Protein AF-A0A183NLV7-F1 (afdb_monomer_lite)

Foldseek 3Di:
DVVVVCVVVVVVCLPCVLVVLLVQLVVLL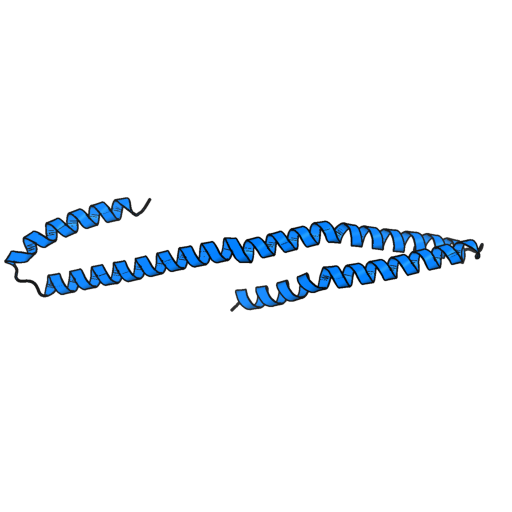VQLVVLQVVLVVDPDPSSVVSPVSSVVSNVVSVVSNVVSVVSVVVVVVVVCCVVPVVVVVVVVVVVVVVVVVVVVVVVVVLVVVLVVDDPVCNVVVVVVVVVVVVVVVVVPD

Sequence (141 aa):
MYWHVIRERCAVSFDYYPADCSDLSQAENEMGRFLKQYSLEDKTQAGKIMSAVGKALSSSAQQRLTLLSPLDRVHQEVKTFRQQAISDTTNTVKIMEQGRTEYRGALLWMKNVSEELDPDTYKQLEKFRCVQAQVIHIWIF

InterPro domains:
  IPR010504 Arfaptin homology (AH) domain [PF06456] (17-135)
  IPR010504 Arfaptin homology (AH) domain [PS50870] (23-135)
  IPR010504 Arfaptin homology (AH) domain [SM01015] (4-139)
  IPR024114 Islet cell autoantigen 1/Ica1-like [PTHR10164] (15-135)
  IPR027267 AH/BAR domain superfamily [G3DSA:1.20.1270.60] (9-138)
  IPR027267 AH/BAR domain superfamily [SSF103657] (19-135)

Structure (mmCIF, N/CA/C/O backbone):
data_AF-A0A183NLV7-F1
#
_entry.id   AF-A0A183NLV7-F1
#
loop_
_atom_site.group_PDB
_atom_site.id
_atom_site.type_symbol
_atom_site.label_atom_id
_atom_site.label_alt_id
_atom_site.label_comp_id
_atom_site.label_asym_id
_atom_site.label_entity_id
_atom_site.label_seq_id
_atom_site.pdbx_PDB_ins_code
_atom_site.Cartn_x
_atom_site.Cartn_y
_atom_site.Cartn_z
_atom_s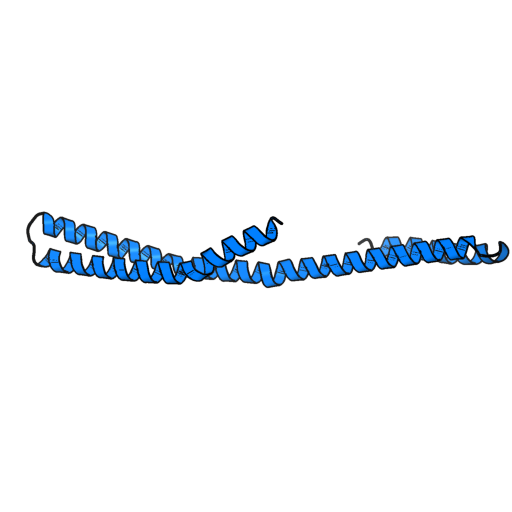ite.occupancy
_atom_site.B_iso_or_equiv
_atom_site.auth_seq_id
_atom_site.auth_comp_id
_atom_site.auth_asym_id
_atom_site.auth_atom_id
_atom_site.pdbx_PDB_model_num
ATOM 1 N N . MET A 1 1 ? 3.121 -14.767 -16.263 1.00 44.22 1 MET A N 1
ATOM 2 C CA . MET A 1 1 ? 1.959 -15.361 -15.560 1.00 44.22 1 MET A CA 1
ATOM 3 C C . MET A 1 1 ? 1.847 -14.914 -14.097 1.00 44.22 1 MET A C 1
ATOM 5 O O . MET A 1 1 ? 0.763 -14.523 -13.698 1.00 44.22 1 MET A O 1
ATOM 9 N N . TYR A 1 2 ? 2.938 -14.863 -13.319 1.00 47.12 2 TYR A N 1
ATOM 10 C CA . TYR A 1 2 ? 2.898 -14.431 -11.906 1.00 47.12 2 TYR A CA 1
ATOM 11 C C . TYR A 1 2 ? 2.451 -12.972 -11.669 1.00 47.12 2 TYR A C 1
ATOM 13 O O . TYR A 1 2 ? 1.703 -12.707 -10.732 1.00 47.12 2 TYR A O 1
ATOM 21 N N . TRP A 1 3 ? 2.827 -12.035 -12.546 1.00 43.72 3 TRP A N 1
ATOM 22 C CA . TRP A 1 3 ? 2.465 -10.615 -12.405 1.00 43.72 3 TRP A CA 1
ATOM 23 C C . TRP A 1 3 ? 0.960 -10.324 -12.499 1.00 43.72 3 TRP A C 1
ATOM 25 O O . TRP A 1 3 ? 0.465 -9.450 -11.794 1.00 43.72 3 TRP A O 1
ATOM 35 N N . HIS A 1 4 ? 0.217 -11.066 -13.326 1.00 50.66 4 HIS A N 1
ATOM 36 C CA . HIS A 1 4 ? -1.233 -10.885 -13.454 1.00 50.66 4 HIS A CA 1
ATOM 37 C C . HIS A 1 4 ? -1.991 -11.402 -12.225 1.00 50.66 4 HIS A C 1
ATOM 39 O O . HIS A 1 4 ? -2.894 -10.730 -11.738 1.00 50.66 4 HIS A O 1
ATOM 45 N N . VAL A 1 5 ? -1.559 -12.534 -11.663 1.00 54.41 5 VAL A N 1
ATOM 46 C CA . VAL A 1 5 ? -2.191 -13.144 -10.481 1.00 54.41 5 VAL A CA 1
ATOM 47 C C . VAL A 1 5 ? -1.976 -12.296 -9.220 1.00 54.41 5 VAL A C 1
ATOM 49 O O . VAL A 1 5 ? -2.899 -12.129 -8.426 1.00 54.41 5 VAL A O 1
ATOM 52 N N . ILE A 1 6 ? -0.783 -11.710 -9.049 1.00 54.97 6 ILE A N 1
ATOM 53 C CA . ILE A 1 6 ? -0.503 -10.769 -7.947 1.00 54.97 6 ILE A CA 1
ATOM 54 C C . ILE A 1 6 ? -1.321 -9.483 -8.126 1.00 54.97 6 ILE A C 1
ATOM 56 O O . ILE A 1 6 ? -1.902 -8.976 -7.169 1.00 54.97 6 ILE A O 1
ATOM 60 N N . ARG A 1 7 ? -1.422 -8.978 -9.362 1.00 51.50 7 ARG A N 1
ATOM 61 C CA . ARG A 1 7 ? -2.190 -7.773 -9.690 1.00 51.50 7 ARG A CA 1
ATOM 62 C C . ARG A 1 7 ? -3.681 -7.920 -9.377 1.00 51.50 7 ARG A C 1
ATOM 64 O O . ARG A 1 7 ? -4.251 -6.978 -8.838 1.00 51.50 7 ARG A O 1
ATOM 71 N N . GLU A 1 8 ? -4.302 -9.052 -9.702 1.00 49.22 8 GLU A N 1
ATOM 72 C CA . GLU A 1 8 ? -5.732 -9.281 -9.444 1.00 49.22 8 GLU A CA 1
ATOM 73 C C . GLU A 1 8 ? -6.024 -9.525 -7.963 1.00 49.22 8 GLU A C 1
ATOM 75 O O . GLU A 1 8 ? -6.932 -8.904 -7.416 1.00 49.22 8 GLU A O 1
ATOM 80 N N . ARG A 1 9 ? -5.221 -10.345 -7.271 1.00 50.44 9 ARG A N 1
ATOM 81 C CA . ARG A 1 9 ? -5.436 -10.604 -5.838 1.00 50.44 9 ARG A CA 1
ATOM 82 C C . ARG A 1 9 ? -5.201 -9.368 -4.968 1.00 50.44 9 ARG A C 1
ATOM 84 O O . ARG A 1 9 ? -5.993 -9.114 -4.069 1.00 50.44 9 ARG A O 1
ATOM 91 N N . CYS A 1 10 ? -4.156 -8.581 -5.235 1.00 45.47 10 CYS A N 1
ATOM 92 C CA . CYS A 1 10 ? -3.887 -7.375 -4.447 1.00 45.47 10 CYS A CA 1
ATOM 93 C C . CYS A 1 10 ? -4.858 -6.227 -4.755 1.00 45.47 10 CYS A C 1
ATOM 95 O O . CYS A 1 10 ? -5.162 -5.462 -3.848 1.00 45.47 10 CYS A O 1
ATOM 97 N N . ALA A 1 11 ? -5.351 -6.092 -5.993 1.00 50.94 11 ALA A N 1
ATOM 98 C CA . ALA A 1 11 ? -6.308 -5.036 -6.332 1.00 50.94 11 ALA A CA 1
ATOM 99 C C . ALA A 1 11 ? -7.676 -5.280 -5.678 1.00 50.94 11 ALA A C 1
ATOM 101 O O . ALA A 1 11 ? -8.198 -4.397 -5.009 1.00 50.94 11 ALA A O 1
ATOM 102 N N . VAL A 1 12 ? -8.205 -6.504 -5.783 1.00 52.62 12 VAL A N 1
ATOM 103 C CA . VAL A 1 12 ? -9.525 -6.836 -5.228 1.00 52.62 12 VAL A CA 1
ATOM 104 C C . VAL A 1 12 ? -9.525 -6.741 -3.702 1.00 52.62 12 VAL A C 1
ATOM 106 O O . VAL A 1 12 ? -10.481 -6.245 -3.126 1.00 52.62 12 VAL A O 1
ATOM 109 N N . SER A 1 13 ? -8.453 -7.150 -3.019 1.00 57.12 13 SER A N 1
ATOM 110 C CA . SER A 1 13 ? -8.417 -7.036 -1.558 1.00 57.12 13 SER A CA 1
ATOM 111 C C . SER A 1 13 ? -8.284 -5.600 -1.058 1.00 57.12 13 SER A C 1
ATOM 113 O O . SER A 1 13 ? -8.802 -5.319 0.009 1.00 57.12 13 SER A O 1
ATOM 115 N N . PHE A 1 14 ? -7.612 -4.692 -1.770 1.00 62.31 14 PHE A N 1
ATOM 116 C CA . PHE A 1 14 ? -7.358 -3.344 -1.245 1.00 62.31 14 PHE A CA 1
ATOM 117 C C . PHE A 1 14 ? -8.502 -2.357 -1.525 1.00 62.31 14 PHE A C 1
ATOM 119 O O . PHE A 1 14 ? -8.677 -1.420 -0.756 1.00 62.31 14 PHE A O 1
ATOM 126 N N . ASP A 1 15 ? -9.292 -2.573 -2.580 1.00 65.62 15 ASP A N 1
ATOM 127 C CA . ASP A 1 15 ? -10.367 -1.646 -2.967 1.00 65.62 15 ASP A CA 1
ATOM 128 C C . ASP A 1 15 ? -11.609 -1.750 -2.055 1.00 65.62 15 ASP A C 1
ATOM 130 O O . ASP A 1 15 ? -12.251 -0.740 -1.774 1.00 65.62 15 ASP A O 1
ATOM 134 N N . TYR A 1 16 ? -11.932 -2.946 -1.543 1.00 67.88 16 TYR A N 1
ATOM 135 C CA . TYR A 1 16 ? -13.088 -3.163 -0.649 1.00 67.88 16 TYR A CA 1
ATOM 136 C C . TYR A 1 16 ? -12.744 -3.030 0.841 1.00 67.88 16 TYR A C 1
ATOM 138 O O . TYR A 1 16 ? -13.603 -2.702 1.658 1.00 67.88 16 TYR A O 1
ATOM 146 N N . TYR A 1 17 ? -11.471 -3.214 1.200 1.00 73.44 17 TYR A N 1
ATOM 147 C CA . TYR A 1 17 ? -11.022 -3.231 2.592 1.00 73.44 17 TYR A CA 1
ATOM 148 C C . TYR A 1 17 ? -11.357 -1.960 3.394 1.00 73.44 17 TYR A C 1
ATOM 150 O O . TYR A 1 17 ? -11.754 -2.097 4.550 1.00 73.44 17 TYR A O 1
ATOM 158 N N . PRO A 1 18 ? -11.245 -0.727 2.851 1.00 76.94 18 PRO A N 1
ATOM 159 C CA . PRO A 1 18 ? -11.594 0.477 3.603 1.00 76.94 18 PRO A CA 1
ATOM 160 C C . PRO A 1 18 ? -13.087 0.567 3.941 1.00 76.94 18 PRO A C 1
ATOM 162 O O . PRO A 1 18 ? -13.425 0.993 5.045 1.00 76.94 18 PRO A O 1
ATOM 165 N N . ALA A 1 19 ? -13.963 0.150 3.020 1.00 80.88 19 ALA A N 1
ATOM 166 C CA . ALA A 1 19 ? -15.413 0.166 3.217 1.00 80.88 19 ALA A CA 1
ATOM 167 C C . ALA A 1 19 ? -15.828 -0.866 4.273 1.00 80.88 19 ALA A C 1
ATOM 169 O O . ALA A 1 19 ? -16.405 -0.496 5.294 1.00 80.88 19 ALA A O 1
ATOM 170 N N . ASP A 1 20 ? -15.399 -2.120 4.105 1.00 83.38 20 ASP A N 1
ATOM 171 C CA . ASP A 1 20 ? -15.687 -3.205 5.052 1.00 83.38 20 ASP A CA 1
ATOM 172 C C . ASP A 1 20 ? -15.174 -2.882 6.467 1.00 83.38 20 ASP A C 1
ATOM 174 O O . ASP A 1 20 ? -15.824 -3.151 7.479 1.00 83.38 20 ASP A O 1
ATOM 178 N N . CYS A 1 21 ? -13.991 -2.271 6.553 1.00 84.88 21 CYS A N 1
ATOM 179 C CA . CYS A 1 21 ? -13.374 -1.884 7.815 1.00 84.88 21 CYS A CA 1
ATOM 180 C C . CYS A 1 21 ? -14.114 -0.719 8.496 1.00 84.88 21 CYS A C 1
ATOM 182 O O . CYS A 1 21 ? -14.233 -0.704 9.726 1.00 84.88 21 CYS A O 1
ATOM 184 N N . SER A 1 22 ? -14.635 0.238 7.722 1.00 87.50 22 SER A N 1
ATOM 185 C CA . SER A 1 22 ? -15.465 1.332 8.236 1.00 87.50 22 SER A CA 1
ATOM 186 C C . SER A 1 22 ? -16.789 0.809 8.794 1.00 87.50 22 SER A C 1
ATOM 188 O O . SER A 1 22 ? -17.136 1.131 9.932 1.00 87.50 22 SER A O 1
ATOM 190 N N . ASP A 1 23 ? -17.478 -0.051 8.044 1.00 89.50 23 ASP A N 1
ATOM 191 C CA . ASP A 1 23 ? -18.769 -0.623 8.440 1.00 89.50 23 ASP A CA 1
ATOM 192 C C . ASP A 1 23 ? -18.637 -1.480 9.706 1.00 89.50 23 ASP A C 1
ATOM 194 O O . ASP A 1 23 ? -19.399 -1.319 10.665 1.00 89.50 23 ASP A O 1
ATOM 198 N N . LEU A 1 24 ? -17.603 -2.327 9.768 1.00 89.94 24 LEU A N 1
ATOM 199 C CA . LEU A 1 24 ? -17.291 -3.110 10.964 1.00 89.94 24 LEU A CA 1
ATOM 200 C C . LEU A 1 24 ? -17.002 -2.208 12.172 1.00 89.94 24 LEU A C 1
ATOM 202 O O . LEU A 1 24 ? -17.503 -2.456 13.269 1.00 89.94 24 LEU A O 1
ATOM 206 N N . SER A 1 25 ? -16.219 -1.144 11.975 1.00 93.00 25 SER A N 1
ATOM 207 C CA . SER A 1 25 ? -15.884 -0.201 13.049 1.00 93.00 25 SER A CA 1
ATOM 208 C C . SER A 1 25 ? -17.114 0.551 13.556 1.00 93.00 25 SER A C 1
ATOM 210 O O . SER A 1 25 ? -17.212 0.837 14.751 1.00 93.00 25 SER A O 1
ATOM 212 N N . GLN A 1 26 ? -18.061 0.876 12.673 1.00 92.44 26 GLN A N 1
ATOM 213 C CA . GLN A 1 26 ? -19.320 1.503 13.058 1.00 92.44 26 GLN A CA 1
ATOM 214 C C . GLN A 1 26 ? -20.169 0.549 13.906 1.00 92.44 26 GLN A C 1
ATOM 216 O O . GLN A 1 26 ? -20.571 0.924 15.010 1.00 92.44 26 GLN A O 1
ATOM 221 N N . ALA A 1 27 ? -20.364 -0.690 13.448 1.00 93.62 27 ALA A N 1
ATOM 222 C CA . ALA A 1 27 ? -21.125 -1.701 14.179 1.00 93.62 27 ALA A CA 1
ATOM 223 C C . ALA A 1 27 ? -20.515 -2.005 15.563 1.00 93.62 27 ALA A C 1
ATOM 225 O O . ALA A 1 27 ? -21.226 -2.071 16.569 1.00 93.62 27 ALA A O 1
ATOM 226 N N . GLU A 1 28 ? -19.185 -2.123 15.652 1.00 93.94 28 GLU A N 1
ATOM 227 C CA . GLU A 1 28 ? -18.476 -2.300 16.927 1.00 93.94 28 GLU A CA 1
ATOM 228 C C . GLU A 1 28 ? -18.658 -1.099 17.868 1.00 93.94 28 GLU A C 1
ATOM 230 O O . GLU A 1 28 ? -18.856 -1.274 19.074 1.00 93.94 28 GLU A O 1
ATOM 235 N N . ASN A 1 29 ? -18.632 0.128 17.338 1.00 94.44 29 ASN A N 1
ATOM 236 C CA . ASN A 1 29 ? -18.864 1.336 18.128 1.00 94.44 29 ASN A CA 1
ATOM 237 C C . ASN A 1 29 ? -20.300 1.429 18.653 1.00 94.44 29 ASN A C 1
ATOM 239 O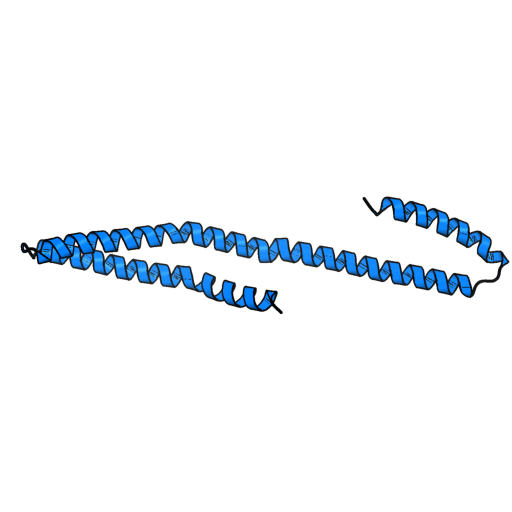 O . ASN A 1 29 ? -20.505 1.822 19.805 1.00 94.44 29 ASN A O 1
ATOM 243 N N . GLU A 1 30 ? -21.286 1.077 17.830 1.00 94.94 30 GLU A N 1
ATOM 244 C CA . GLU A 1 30 ? -22.697 1.030 18.218 1.00 94.94 30 GLU A CA 1
ATOM 245 C C . GLU A 1 30 ? -22.921 0.005 19.334 1.00 94.94 30 GLU A C 1
ATOM 247 O O . GLU A 1 30 ? -23.502 0.345 20.368 1.00 94.94 30 GLU A O 1
ATOM 252 N N . MET A 1 31 ? -22.350 -1.197 19.203 1.00 95.81 31 MET A N 1
ATOM 253 C CA . MET A 1 31 ? -22.368 -2.215 20.258 1.00 95.81 31 MET A CA 1
ATOM 254 C C . MET A 1 31 ? -21.675 -1.725 21.539 1.00 95.81 31 MET A C 1
ATOM 256 O O . MET A 1 31 ? -22.181 -1.918 22.647 1.00 95.81 31 MET A O 1
ATOM 260 N N . GLY A 1 32 ? -20.536 -1.039 21.409 1.00 96.06 32 GLY A N 1
ATOM 261 C CA . GLY A 1 32 ? -19.821 -0.465 22.547 1.00 96.06 32 GLY A CA 1
ATOM 262 C C . GLY A 1 32 ? -20.658 0.560 23.323 1.00 96.06 32 GLY A C 1
ATOM 263 O O . GLY A 1 32 ? -20.702 0.533 24.558 1.00 96.06 32 GLY A O 1
ATOM 264 N N . ARG A 1 33 ? -21.379 1.433 22.604 1.00 94.69 33 ARG A N 1
ATOM 265 C CA . ARG A 1 33 ? -22.312 2.414 23.188 1.00 94.69 33 ARG A CA 1
ATOM 266 C C . ARG A 1 33 ? -23.511 1.737 23.840 1.00 94.69 33 ARG A C 1
ATOM 268 O O . ARG A 1 33 ? -23.856 2.102 24.962 1.00 94.69 33 ARG A O 1
ATOM 275 N N . PHE A 1 34 ? -24.085 0.739 23.174 1.00 96.69 34 PHE A N 1
ATOM 276 C CA . PHE A 1 34 ? -25.200 -0.054 23.683 1.00 96.69 34 PHE A CA 1
ATOM 277 C C . PHE A 1 34 ? -24.852 -0.700 25.030 1.00 96.69 34 PHE A C 1
ATOM 279 O O . PHE A 1 34 ? -25.513 -0.440 26.033 1.00 96.69 34 PHE A O 1
ATOM 286 N N . LEU A 1 35 ? -23.745 -1.446 25.105 1.00 96.56 35 LEU A N 1
ATOM 287 C CA . LEU A 1 35 ? -23.315 -2.094 26.350 1.00 96.56 35 LEU A CA 1
ATOM 288 C C . LEU A 1 35 ? -23.016 -1.084 27.461 1.00 96.56 35 LEU A C 1
ATOM 290 O O . LEU A 1 35 ? -23.330 -1.319 28.629 1.00 96.56 35 LEU A O 1
ATOM 294 N N . LYS A 1 36 ? -22.446 0.073 27.108 1.00 94.25 36 LYS A N 1
ATOM 295 C CA . LYS A 1 36 ? -22.205 1.145 28.073 1.00 94.25 36 LYS A CA 1
ATOM 296 C C . LYS A 1 36 ? -23.514 1.707 28.630 1.00 94.25 36 LYS A C 1
ATOM 298 O O . LYS A 1 36 ? -23.565 1.973 29.827 1.00 94.25 36 LYS A O 1
ATOM 303 N N . GLN A 1 37 ? -24.555 1.856 27.816 1.00 95.31 37 GLN A N 1
ATOM 304 C CA . GLN A 1 37 ? -25.858 2.342 28.270 1.00 95.31 37 GLN A CA 1
ATOM 305 C C . GLN A 1 37 ? -26.508 1.366 29.260 1.00 95.31 37 GLN A C 1
ATOM 307 O O . GLN A 1 37 ? -26.844 1.772 30.370 1.00 95.31 37 GLN A O 1
ATOM 312 N N . TYR A 1 38 ? -26.554 0.072 28.934 1.00 95.00 38 TYR A N 1
ATOM 313 C CA . TYR A 1 38 ? -27.093 -0.955 29.839 1.00 95.00 38 TYR A CA 1
ATOM 314 C C . TYR A 1 38 ? -26.267 -1.119 31.122 1.00 95.00 38 TYR A C 1
ATOM 316 O O . TYR A 1 38 ? -26.820 -1.355 32.195 1.00 95.00 38 TYR A O 1
ATOM 324 N N . SER A 1 39 ? -24.950 -0.894 31.057 1.00 96.44 39 SER A N 1
ATOM 325 C CA . SER A 1 39 ? -24.098 -0.903 32.255 1.00 96.44 39 SER A CA 1
ATOM 326 C C . SER A 1 39 ? -24.449 0.175 33.286 1.00 96.44 39 SER A C 1
ATOM 328 O O . SER A 1 39 ? -24.061 0.061 34.448 1.00 96.44 39 SER A O 1
ATOM 330 N N . LEU A 1 40 ? -25.145 1.245 32.881 1.00 94.19 40 LEU A N 1
ATOM 331 C CA . LEU A 1 40 ? -25.575 2.299 33.802 1.00 94.19 40 LEU A CA 1
ATOM 332 C C . LEU A 1 40 ? -26.791 1.865 34.624 1.00 94.19 40 LEU A C 1
ATOM 334 O O . LEU A 1 40 ? -26.898 2.260 35.791 1.00 94.19 40 LEU A O 1
ATOM 338 N N . GLU A 1 41 ? -27.664 1.057 34.028 1.00 95.06 41 GLU A N 1
ATOM 339 C CA . GLU A 1 41 ? -28.886 0.527 34.636 1.00 95.06 41 GLU A CA 1
ATOM 340 C C . GLU A 1 41 ? -28.582 -0.682 35.532 1.00 95.06 41 GLU A C 1
ATOM 342 O O . GLU A 1 41 ? -29.108 -0.784 36.641 1.00 95.06 41 GLU A O 1
ATOM 347 N N . ASP A 1 42 ? -27.660 -1.551 35.108 1.00 93.56 42 ASP A N 1
ATOM 348 C CA . ASP A 1 42 ? -27.275 -2.750 35.849 1.00 93.56 42 ASP A CA 1
ATOM 349 C C . ASP A 1 42 ? -26.141 -2.472 36.859 1.00 93.56 42 ASP A C 1
ATOM 351 O O . ASP A 1 42 ? -24.987 -2.241 36.499 1.00 93.56 42 ASP A O 1
ATOM 355 N N . LYS A 1 43 ? -26.454 -2.511 38.163 1.00 93.75 43 LYS A N 1
ATOM 356 C CA . LYS A 1 43 ? -25.467 -2.330 39.252 1.00 93.75 43 LYS A CA 1
ATOM 357 C C . LYS A 1 43 ? -24.756 -3.621 39.669 1.00 93.75 43 LYS A C 1
ATOM 359 O O . LYS A 1 43 ? -23.906 -3.585 40.563 1.00 93.75 43 LYS A O 1
ATOM 364 N N . THR A 1 44 ? -25.093 -4.756 39.061 1.00 96.62 44 THR A N 1
ATOM 365 C CA . THR A 1 44 ? -24.478 -6.047 39.369 1.00 96.62 44 THR A CA 1
ATOM 366 C C . THR A 1 44 ? -23.080 -6.170 38.754 1.00 96.62 44 THR A C 1
ATOM 368 O O . THR A 1 44 ? -22.546 -5.264 38.105 1.00 96.62 44 THR A O 1
ATOM 371 N N . GLN A 1 45 ? -22.452 -7.330 38.952 1.00 95.62 45 GLN A N 1
ATOM 372 C CA . GLN A 1 45 ? -21.200 -7.662 38.282 1.00 95.62 45 GLN A CA 1
ATOM 373 C C . GLN A 1 45 ? -21.342 -7.673 36.750 1.00 95.62 45 GLN A C 1
ATOM 375 O O . GLN A 1 45 ? -20.383 -7.326 36.059 1.00 95.62 45 GLN A O 1
ATOM 380 N N . ALA A 1 46 ? -22.521 -8.012 36.218 1.00 95.62 46 ALA A N 1
ATOM 381 C CA . ALA A 1 46 ? -22.768 -8.011 34.781 1.00 95.62 46 ALA A CA 1
ATOM 382 C C . ALA A 1 46 ? -22.664 -6.592 34.202 1.00 95.62 46 ALA A C 1
ATOM 384 O O . ALA A 1 46 ? -21.941 -6.400 33.227 1.00 95.62 46 ALA A O 1
ATOM 385 N N . GLY A 1 47 ? -23.223 -5.577 34.869 1.00 97.06 47 GLY A N 1
ATOM 386 C CA . GLY A 1 47 ? -23.049 -4.177 34.471 1.00 97.06 47 GLY A CA 1
ATOM 387 C C . GLY A 1 47 ? -21.584 -3.725 34.426 1.00 97.06 47 GLY A C 1
ATOM 388 O O . GLY A 1 47 ? -21.152 -3.087 33.464 1.00 97.06 47 GLY A O 1
ATOM 389 N N . LYS A 1 48 ? -20.752 -4.126 35.399 1.00 96.50 48 LYS A N 1
ATOM 390 C CA . LYS A 1 48 ? -19.303 -3.829 35.362 1.00 96.50 48 LYS A CA 1
ATOM 391 C C . LYS A 1 48 ? -18.616 -4.454 34.145 1.00 96.50 48 LYS A C 1
ATOM 393 O O . LYS A 1 48 ? -17.805 -3.788 33.499 1.00 96.50 48 LYS A O 1
ATOM 398 N N . ILE A 1 49 ? -18.955 -5.704 33.821 1.00 96.69 49 ILE A N 1
ATOM 399 C CA . ILE A 1 49 ? -18.436 -6.406 32.639 1.00 96.69 49 ILE A CA 1
ATOM 400 C C . ILE A 1 49 ? -18.906 -5.701 31.363 1.00 96.69 49 ILE A C 1
ATOM 402 O O . ILE A 1 49 ? -18.076 -5.392 30.513 1.00 96.69 49 ILE A O 1
ATOM 406 N N . MET A 1 50 ? -20.192 -5.357 31.252 1.00 97.25 50 MET A N 1
ATOM 407 C CA . MET A 1 50 ? -20.743 -4.623 30.106 1.00 97.25 50 MET A CA 1
ATOM 408 C C . MET A 1 50 ? -20.031 -3.284 29.886 1.00 97.25 50 MET A C 1
ATOM 410 O O . MET A 1 50 ? -19.694 -2.945 28.755 1.00 97.25 50 MET A O 1
ATOM 414 N N . SER A 1 51 ? -19.721 -2.545 30.957 1.00 96.88 51 SER A N 1
ATOM 415 C CA . SER A 1 51 ? -18.970 -1.287 30.862 1.00 96.88 51 SER A CA 1
ATOM 416 C C . SER A 1 51 ? -17.544 -1.499 30.343 1.00 96.88 51 SER A C 1
ATOM 418 O O . SER A 1 51 ? -17.067 -0.743 29.493 1.00 96.88 51 SER A O 1
ATOM 420 N N . ALA A 1 52 ? -16.855 -2.532 30.841 1.00 96.94 52 ALA A N 1
ATOM 421 C CA . ALA A 1 52 ? -15.502 -2.873 30.410 1.00 96.94 52 ALA A CA 1
ATOM 422 C C . ALA A 1 52 ? -15.472 -3.321 28.941 1.00 96.94 52 ALA A C 1
ATOM 424 O O . ALA A 1 52 ? -14.663 -2.811 28.165 1.00 96.94 52 ALA A O 1
ATOM 425 N N . VAL A 1 53 ? -16.393 -4.204 28.544 1.00 97.50 53 VAL A N 1
ATOM 426 C CA . VAL A 1 53 ? -16.539 -4.667 27.157 1.00 97.50 53 VAL A CA 1
ATOM 427 C C . VAL A 1 53 ? -16.908 -3.502 26.243 1.00 97.50 53 VAL A C 1
ATOM 429 O O . VAL A 1 53 ? -16.282 -3.333 25.202 1.00 97.50 53 VAL A O 1
ATOM 432 N N . GLY A 1 54 ? -17.842 -2.640 26.651 1.00 97.31 54 GLY A N 1
ATOM 433 C CA . GLY A 1 54 ? -18.238 -1.473 25.867 1.00 97.31 54 GLY A CA 1
ATOM 434 C C . GLY A 1 54 ? -17.067 -0.528 25.581 1.00 97.31 54 GLY A C 1
ATOM 435 O O . GLY A 1 54 ? -16.871 -0.104 24.444 1.00 97.31 54 GLY A O 1
ATOM 436 N N . LYS A 1 55 ? -16.222 -0.261 26.588 1.00 96.50 55 LYS A N 1
ATOM 437 C CA . LYS A 1 55 ?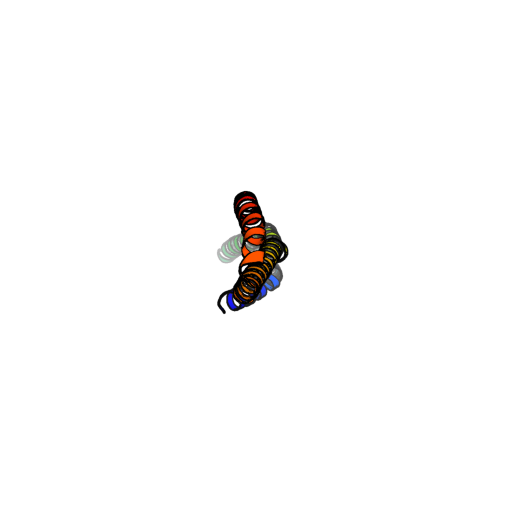 -14.980 0.512 26.404 1.00 96.50 55 LYS A CA 1
ATOM 438 C C . LYS A 1 55 ? -13.989 -0.190 25.476 1.00 96.50 55 LYS A C 1
ATOM 440 O O . LYS A 1 55 ? -13.389 0.478 24.638 1.00 96.50 55 LYS A O 1
ATOM 445 N N . ALA A 1 56 ? -13.810 -1.503 25.623 1.00 96.62 56 ALA A N 1
ATOM 446 C CA . ALA A 1 56 ? -12.898 -2.279 24.787 1.00 96.62 56 ALA A CA 1
ATOM 447 C C . ALA A 1 56 ? -13.330 -2.263 23.312 1.00 96.62 56 ALA A C 1
ATOM 449 O O . ALA A 1 56 ? -12.498 -2.002 22.446 1.00 96.62 56 ALA A O 1
ATOM 450 N N . LEU A 1 57 ? -14.625 -2.449 23.035 1.00 95.88 57 LEU A N 1
ATOM 451 C CA . LEU A 1 57 ? -15.186 -2.394 21.683 1.00 95.88 57 LEU A CA 1
ATOM 452 C C . LEU A 1 57 ? -15.008 -1.012 21.051 1.00 95.88 57 LEU A C 1
ATOM 454 O O . LEU A 1 57 ? -14.457 -0.913 19.959 1.00 95.88 57 LEU A O 1
ATOM 458 N N . SER A 1 58 ? -15.377 0.065 21.755 1.00 93.94 58 SER A N 1
ATOM 459 C CA . SER A 1 58 ? -15.186 1.423 21.227 1.00 93.94 58 SER A CA 1
ATOM 460 C C . SER A 1 58 ? -13.710 1.771 21.009 1.00 93.94 58 SER A C 1
ATOM 462 O O . SER A 1 58 ? -13.362 2.418 20.023 1.00 93.94 58 SER A O 1
ATOM 464 N N . SER A 1 59 ? -12.821 1.326 21.903 1.00 94.56 59 SER A N 1
ATOM 465 C CA . SER A 1 59 ? -11.375 1.509 21.740 1.00 94.56 59 SER A CA 1
ATOM 466 C C . SER A 1 59 ? -10.847 0.752 20.520 1.00 94.56 59 SER A C 1
ATOM 468 O O . SER A 1 59 ? -10.068 1.307 19.747 1.00 94.56 59 SER A O 1
ATOM 470 N N . SER A 1 60 ? -11.267 -0.501 20.336 1.00 94.38 60 SER A N 1
ATOM 471 C CA . SER A 1 60 ? -10.860 -1.325 19.196 1.00 94.38 60 SER A CA 1
ATOM 472 C C . SER A 1 60 ? -11.344 -0.725 17.875 1.00 94.38 60 SER A C 1
ATOM 474 O O . SER A 1 60 ? -10.536 -0.552 16.963 1.00 94.38 60 SER A O 1
ATOM 476 N N . ALA A 1 61 ? -12.609 -0.300 17.806 1.00 93.94 61 ALA A N 1
ATOM 477 C CA . ALA A 1 61 ? -13.173 0.380 16.644 1.00 93.94 61 ALA A CA 1
ATOM 478 C C . ALA A 1 61 ? -12.399 1.662 16.295 1.00 93.94 61 ALA A C 1
ATOM 480 O O . ALA A 1 61 ? -12.038 1.887 15.142 1.00 93.94 61 ALA A O 1
ATOM 481 N N . GLN A 1 62 ? -12.066 2.489 17.292 1.00 92.12 62 GLN A N 1
ATOM 482 C CA . GLN A 1 62 ? -11.312 3.724 17.063 1.00 92.12 62 GLN A CA 1
ATOM 483 C C . GLN A 1 62 ? -9.885 3.463 16.558 1.00 92.12 62 GLN A C 1
ATOM 485 O O . GLN A 1 62 ? -9.395 4.178 15.679 1.00 92.12 62 GLN A O 1
ATOM 490 N N . GLN A 1 63 ? -9.211 2.438 17.089 1.00 92.31 63 GLN A N 1
ATOM 491 C CA . GLN A 1 63 ? -7.900 2.019 16.588 1.00 92.31 63 GLN A CA 1
ATOM 492 C C . GLN A 1 63 ? -7.994 1.569 15.128 1.00 92.31 63 GLN A C 1
ATOM 494 O O . GLN A 1 63 ? -7.173 1.980 14.311 1.00 92.31 63 GLN A O 1
ATOM 499 N N . ARG A 1 64 ? -9.031 0.800 14.782 1.00 91.12 64 ARG A N 1
ATOM 500 C CA . ARG A 1 64 ? -9.282 0.324 13.418 1.00 91.12 64 ARG A CA 1
ATOM 501 C C . ARG A 1 64 ? -9.507 1.479 12.436 1.00 91.12 64 ARG A C 1
ATOM 503 O O . ARG A 1 64 ? -8.854 1.526 11.398 1.00 91.12 64 ARG A O 1
ATOM 510 N N . LEU A 1 65 ? -10.320 2.469 12.814 1.00 89.50 65 LEU A N 1
ATOM 511 C CA . LEU A 1 65 ? -10.528 3.694 12.029 1.00 89.50 65 LEU A CA 1
ATOM 512 C C . LEU A 1 65 ? -9.239 4.504 11.852 1.00 89.50 65 LEU A C 1
ATOM 514 O O . LEU A 1 65 ? -8.985 5.045 10.779 1.00 89.50 65 LEU A O 1
ATOM 518 N N . THR A 1 66 ? -8.390 4.558 12.880 1.00 90.81 66 THR A N 1
ATOM 519 C CA . THR A 1 66 ? -7.098 5.261 12.804 1.00 90.81 66 THR A CA 1
ATOM 520 C C . THR A 1 66 ? -6.158 4.612 11.782 1.00 90.81 66 THR A C 1
ATOM 522 O O . THR A 1 66 ? -5.352 5.308 11.170 1.00 90.81 66 THR A O 1
ATOM 525 N N . LEU A 1 67 ? -6.284 3.300 11.546 1.00 88.38 67 LEU A N 1
ATOM 526 C CA . LEU A 1 67 ? -5.506 2.578 10.535 1.00 88.38 67 LEU A CA 1
ATOM 527 C C . LEU A 1 67 ? -5.986 2.827 9.097 1.00 88.38 67 LEU A C 1
ATOM 529 O O . LEU A 1 67 ? -5.214 2.598 8.169 1.00 88.38 67 LEU A O 1
ATOM 533 N N . LEU A 1 68 ? -7.208 3.328 8.886 1.00 86.94 68 LEU A N 1
ATOM 534 C CA . LEU A 1 68 ? -7.724 3.595 7.536 1.00 86.94 68 LEU A CA 1
ATOM 535 C C . LEU A 1 68 ? -6.893 4.647 6.796 1.00 86.94 68 LEU A C 1
ATOM 537 O O . LEU A 1 68 ? -6.582 4.465 5.624 1.00 86.94 68 LEU A O 1
ATOM 541 N N . SER A 1 69 ? -6.476 5.713 7.484 1.00 87.44 69 SER A N 1
ATOM 542 C CA . SER A 1 69 ? -5.661 6.784 6.895 1.00 87.44 69 SER A CA 1
ATOM 543 C C . SER A 1 69 ? -4.290 6.304 6.379 1.00 87.44 69 SER A C 1
ATOM 545 O O . SER A 1 69 ? -3.989 6.530 5.204 1.00 87.44 69 SER A O 1
ATOM 547 N N . PRO A 1 70 ? -3.446 5.619 7.180 1.00 90.94 70 PRO A N 1
ATOM 548 C CA . PRO A 1 70 ? -2.181 5.094 6.674 1.00 90.94 70 PRO A CA 1
ATOM 549 C C . PRO A 1 70 ? -2.377 4.002 5.614 1.00 90.94 70 PRO A C 1
ATOM 551 O O . PRO A 1 70 ? -1.561 3.912 4.700 1.00 90.94 70 PRO A O 1
ATOM 554 N N . LEU A 1 71 ? -3.449 3.203 5.685 1.00 85.12 71 LEU A N 1
ATOM 555 C CA . LEU A 1 71 ? -3.754 2.211 4.651 1.00 85.12 71 LEU A CA 1
ATOM 556 C C . LEU A 1 71 ? -4.119 2.855 3.312 1.00 85.12 71 LEU A C 1
ATOM 558 O O . LEU A 1 71 ? -3.586 2.432 2.289 1.00 85.12 71 LEU A O 1
ATOM 562 N N . ASP A 1 72 ? -4.967 3.885 3.308 1.00 85.31 72 ASP A N 1
ATOM 563 C CA . ASP A 1 72 ? -5.306 4.627 2.088 1.00 85.31 72 ASP A CA 1
ATOM 564 C C . ASP A 1 72 ? -4.060 5.276 1.476 1.00 85.31 72 ASP A C 1
ATOM 566 O O . ASP A 1 72 ? -3.811 5.164 0.277 1.00 85.31 72 ASP A O 1
ATOM 570 N N . ARG A 1 73 ? -3.182 5.849 2.304 1.00 90.50 73 ARG A N 1
ATOM 571 C CA . ARG A 1 73 ? -1.904 6.378 1.818 1.00 90.50 73 ARG A CA 1
ATOM 572 C C . ARG A 1 73 ? -1.069 5.307 1.108 1.00 90.50 73 ARG A C 1
ATOM 574 O O . ARG A 1 73 ? -0.621 5.535 -0.015 1.00 90.50 73 ARG A O 1
ATOM 581 N N . VAL A 1 74 ? -0.880 4.143 1.732 1.00 88.31 74 VAL A N 1
ATOM 582 C CA . VAL A 1 74 ? -0.131 3.031 1.120 1.00 88.31 74 VAL A CA 1
ATOM 583 C C . VAL A 1 74 ? -0.815 2.556 -0.165 1.00 88.31 74 VAL A C 1
ATOM 585 O O . VAL A 1 74 ? -0.131 2.273 -1.149 1.00 88.31 74 VAL A O 1
ATOM 588 N N . HIS A 1 75 ? -2.150 2.526 -0.202 1.00 85.56 75 HIS A N 1
ATOM 589 C CA . HIS A 1 75 ? -2.898 2.218 -1.419 1.00 85.56 75 HIS A CA 1
ATOM 590 C C . HIS A 1 75 ? -2.524 3.156 -2.566 1.00 85.56 75 HIS A C 1
ATOM 592 O O . HIS A 1 75 ? -2.178 2.698 -3.658 1.00 85.56 75 HIS A O 1
ATOM 598 N N . GLN A 1 76 ? -2.578 4.468 -2.319 1.00 87.69 76 GLN A N 1
ATOM 599 C CA . GLN A 1 76 ? -2.274 5.474 -3.333 1.00 87.69 76 GLN A CA 1
ATOM 600 C C . GLN A 1 76 ? -0.816 5.387 -3.787 1.00 87.69 76 GLN A C 1
ATOM 602 O O . GLN A 1 76 ? -0.541 5.485 -4.985 1.00 87.69 76 GLN A O 1
ATOM 607 N N . GLU A 1 77 ? 0.118 5.149 -2.865 1.00 90.88 77 GLU A N 1
ATOM 608 C CA . GLU A 1 77 ? 1.538 4.982 -3.183 1.00 90.88 77 GLU A CA 1
ATOM 609 C C . GLU A 1 77 ? 1.769 3.754 -4.083 1.00 90.88 77 GLU A C 1
ATOM 611 O O . GLU A 1 77 ? 2.411 3.866 -5.130 1.00 90.88 77 GLU A O 1
ATOM 616 N N . VAL A 1 78 ? 1.172 2.602 -3.758 1.00 88.81 78 VAL A N 1
ATOM 617 C CA . VAL A 1 78 ? 1.263 1.380 -4.579 1.00 88.81 78 VAL A CA 1
ATOM 618 C C . VAL A 1 78 ? 0.603 1.575 -5.944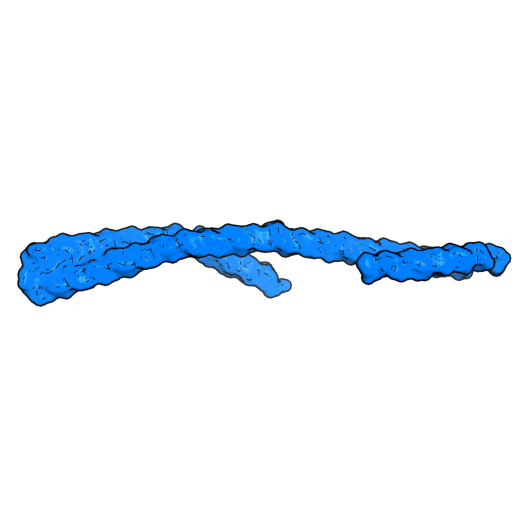 1.00 88.81 78 VAL A C 1
ATOM 620 O O . VAL A 1 78 ? 1.148 1.160 -6.972 1.00 88.81 78 VAL A O 1
ATOM 623 N N . LYS A 1 79 ? -0.565 2.223 -5.979 1.00 86.81 79 LYS A N 1
ATOM 624 C CA . LYS A 1 79 ? -1.276 2.540 -7.221 1.00 86.81 79 LYS A CA 1
ATOM 625 C C . LYS A 1 79 ? -0.425 3.427 -8.125 1.00 86.81 79 LYS A C 1
ATOM 627 O O . LYS A 1 79 ? -0.275 3.103 -9.303 1.00 86.81 79 LYS A O 1
ATOM 632 N N . THR A 1 80 ? 0.173 4.475 -7.565 1.00 91.81 80 THR A N 1
ATOM 633 C CA . THR A 1 80 ? 1.053 5.406 -8.282 1.00 91.81 80 THR A CA 1
ATOM 634 C C . THR A 1 80 ? 2.303 4.700 -8.788 1.00 91.81 80 THR A C 1
ATOM 636 O O . THR A 1 80 ? 2.620 4.795 -9.970 1.00 91.81 80 THR A O 1
ATOM 639 N N . PHE A 1 81 ? 2.979 3.918 -7.943 1.00 90.12 81 PHE A N 1
ATOM 640 C CA . PHE A 1 81 ? 4.149 3.136 -8.346 1.00 90.12 81 PHE A CA 1
ATOM 641 C C . PHE A 1 81 ? 3.832 2.204 -9.523 1.00 90.12 81 PHE A C 1
ATOM 643 O O . PHE A 1 81 ? 4.575 2.135 -10.502 1.00 90.12 81 PHE A O 1
ATOM 650 N N . ARG A 1 82 ? 2.683 1.520 -9.469 1.00 85.56 82 ARG A N 1
ATOM 651 C CA . ARG A 1 82 ? 2.245 0.618 -10.536 1.00 85.56 82 ARG A CA 1
ATOM 652 C C . ARG A 1 82 ? 1.894 1.353 -11.827 1.00 85.56 82 ARG A C 1
ATOM 654 O O . ARG A 1 82 ? 2.225 0.865 -12.901 1.00 85.56 82 ARG A O 1
ATOM 661 N N . GLN A 1 83 ? 1.170 2.464 -11.737 1.00 88.25 83 GLN A N 1
ATOM 662 C CA . GLN A 1 83 ? 0.716 3.202 -12.917 1.00 88.25 83 GLN A CA 1
ATOM 663 C C . GLN A 1 83 ? 1.847 3.984 -13.576 1.00 88.25 83 GLN A C 1
ATOM 665 O O . GLN A 1 83 ? 1.886 4.051 -14.799 1.00 88.25 83 GLN A O 1
ATOM 670 N N . GLN A 1 84 ? 2.766 4.519 -12.777 1.00 92.69 84 GLN A N 1
ATOM 671 C CA . GLN A 1 84 ? 3.832 5.381 -13.255 1.00 92.69 84 GLN A CA 1
ATOM 672 C C . GLN A 1 84 ? 5.147 4.613 -13.388 1.00 92.69 84 GLN A C 1
ATOM 674 O O . GLN A 1 84 ? 5.528 4.247 -14.493 1.00 92.69 84 GLN A O 1
ATOM 679 N N . ALA A 1 85 ? 5.801 4.271 -12.276 1.00 90.94 85 ALA A N 1
ATOM 680 C CA . ALA A 1 85 ? 7.163 3.730 -12.293 1.00 90.94 85 ALA A CA 1
ATOM 681 C C . ALA A 1 85 ? 7.296 2.427 -13.104 1.00 90.94 85 ALA A C 1
ATOM 683 O O . ALA A 1 85 ? 8.228 2.273 -13.899 1.00 90.94 85 ALA A O 1
ATOM 684 N N . ILE A 1 86 ? 6.346 1.496 -12.951 1.00 91.38 86 ILE A N 1
ATOM 685 C CA . ILE A 1 86 ? 6.349 0.250 -13.735 1.00 91.38 86 ILE A CA 1
ATOM 686 C C . ILE A 1 86 ? 6.093 0.539 -15.221 1.00 91.38 86 ILE A C 1
ATOM 688 O O . ILE A 1 86 ? 6.754 -0.051 -16.078 1.00 91.38 86 ILE A O 1
ATOM 692 N N . SER A 1 87 ? 5.163 1.443 -15.539 1.00 91.75 87 SER A N 1
ATOM 693 C CA . SER A 1 87 ? 4.847 1.826 -16.921 1.00 91.75 87 SER A CA 1
ATOM 694 C C . SER A 1 87 ? 6.041 2.493 -17.605 1.00 91.75 87 SER A C 1
ATOM 696 O O . SER A 1 87 ? 6.434 2.085 -18.696 1.00 91.75 87 SER A O 1
ATOM 698 N N . ASP A 1 88 ? 6.688 3.439 -16.928 1.00 95.00 88 ASP A N 1
ATOM 699 C CA . ASP A 1 88 ? 7.849 4.172 -17.436 1.00 95.00 88 ASP A CA 1
ATOM 700 C C . ASP A 1 88 ? 9.025 3.229 -17.702 1.00 95.00 88 ASP A C 1
ATOM 702 O O . ASP A 1 88 ? 9.638 3.266 -18.773 1.00 95.00 88 ASP A O 1
ATOM 706 N N . THR A 1 89 ? 9.290 2.307 -16.772 1.00 94.62 89 THR A N 1
ATOM 707 C CA . THR A 1 89 ? 10.334 1.287 -16.948 1.00 94.62 89 THR A CA 1
ATOM 708 C C . THR A 1 89 ? 9.998 0.361 -18.116 1.00 94.62 89 THR A C 1
ATOM 710 O O . THR A 1 89 ? 10.857 0.067 -18.945 1.00 94.62 89 THR A O 1
ATOM 713 N N . THR A 1 90 ? 8.737 -0.063 -18.232 1.00 94.19 90 THR A N 1
ATOM 714 C CA . THR A 1 90 ? 8.275 -0.912 -19.341 1.00 94.19 90 THR A CA 1
ATOM 715 C C . THR A 1 90 ? 8.446 -0.208 -20.687 1.00 94.19 90 THR A C 1
ATOM 717 O O . THR A 1 90 ? 8.943 -0.813 -21.637 1.00 94.19 90 THR A O 1
ATOM 720 N N . ASN A 1 91 ? 8.089 1.074 -20.772 1.00 94.81 91 ASN A N 1
ATOM 721 C CA . ASN A 1 91 ? 8.256 1.877 -21.982 1.00 94.81 91 ASN A CA 1
ATOM 722 C C . ASN A 1 91 ? 9.733 2.048 -22.342 1.00 94.81 91 ASN A C 1
ATOM 724 O O . ASN A 1 91 ? 10.105 1.869 -23.500 1.00 94.81 91 ASN A O 1
ATOM 728 N N . THR A 1 92 ? 10.579 2.312 -21.348 1.00 95.56 92 THR A N 1
ATOM 729 C CA . THR A 1 92 ? 12.028 2.455 -21.537 1.00 95.56 92 THR A CA 1
ATOM 730 C C . THR A 1 92 ? 12.639 1.167 -22.087 1.00 95.56 92 THR A C 1
ATOM 732 O O . THR A 1 92 ? 13.337 1.194 -23.099 1.00 95.56 92 THR A O 1
ATOM 735 N N . VAL A 1 93 ? 12.310 0.019 -21.486 1.00 95.31 93 VAL A N 1
ATOM 736 C CA . VAL A 1 93 ? 12.763 -1.297 -21.962 1.00 95.31 93 VAL A CA 1
ATOM 737 C C . VAL A 1 93 ? 12.263 -1.567 -23.379 1.00 95.31 93 VAL A C 1
ATOM 739 O O . VAL A 1 93 ? 13.027 -2.042 -24.213 1.00 95.31 93 VAL A O 1
ATOM 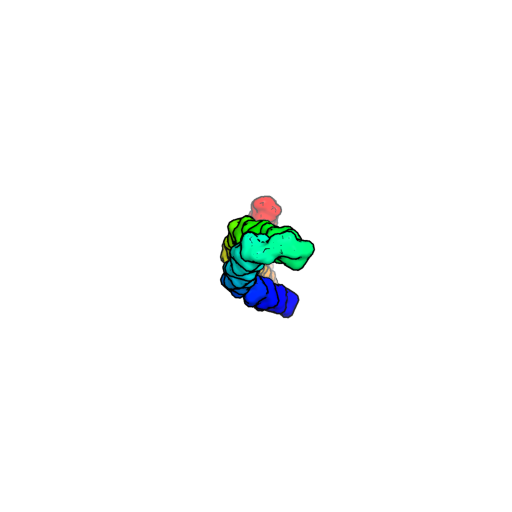742 N N . LYS A 1 94 ? 11.008 -1.226 -23.688 1.00 95.25 94 LYS A N 1
ATOM 743 C CA . LYS A 1 94 ? 10.444 -1.409 -25.030 1.00 95.25 94 LYS A CA 1
ATOM 744 C C . LYS A 1 94 ? 11.195 -0.595 -26.087 1.00 95.25 94 LYS A C 1
ATOM 746 O O . LYS A 1 94 ? 11.492 -1.126 -27.152 1.00 95.25 94 LYS A O 1
ATOM 751 N N . ILE A 1 95 ? 11.524 0.663 -25.792 1.00 95.88 95 ILE A N 1
ATOM 752 C CA . ILE A 1 95 ? 12.302 1.532 -26.690 1.00 95.88 95 ILE A CA 1
ATOM 753 C C . ILE A 1 95 ? 13.721 0.982 -26.873 1.00 95.88 95 ILE A C 1
ATOM 755 O O . ILE A 1 95 ? 14.206 0.891 -27.999 1.00 95.88 95 ILE A O 1
ATOM 759 N N . MET A 1 96 ? 14.371 0.559 -25.787 1.00 96.44 96 MET A N 1
ATOM 760 C CA . MET A 1 96 ? 15.701 -0.055 -25.841 1.00 96.44 96 MET A CA 1
ATOM 761 C C . MET A 1 96 ? 15.705 -1.325 -26.709 1.00 96.44 96 MET A C 1
ATOM 763 O O . MET A 1 96 ? 16.584 -1.506 -27.550 1.00 96.44 96 MET A O 1
ATOM 767 N N . GLU A 1 97 ? 14.713 -2.198 -26.535 1.00 95.88 97 GLU A N 1
ATOM 768 C CA . GLU A 1 97 ? 14.562 -3.438 -27.304 1.00 95.88 97 GLU A CA 1
ATOM 769 C C . GLU A 1 97 ? 14.294 -3.184 -28.795 1.00 95.88 97 GLU A C 1
ATOM 771 O O . GLU A 1 97 ? 14.865 -3.858 -29.662 1.00 95.88 97 GLU A O 1
ATOM 776 N N . GLN A 1 98 ? 13.483 -2.169 -29.101 1.00 93.44 98 GLN A N 1
ATOM 777 C CA . GLN A 1 98 ? 13.246 -1.684 -30.460 1.00 93.44 98 GLN A CA 1
ATOM 778 C C . GLN A 1 98 ? 14.561 -1.215 -31.103 1.00 93.44 98 GLN A C 1
ATOM 780 O O . GLN A 1 98 ? 14.953 -1.740 -32.146 1.00 93.44 98 GLN A O 1
ATOM 785 N N . GLY A 1 99 ? 15.296 -0.315 -30.440 1.00 93.38 99 GLY A N 1
ATOM 786 C CA . GLY A 1 99 ? 16.572 0.202 -30.942 1.00 93.38 99 GLY A CA 1
ATOM 787 C C . GLY A 1 99 ? 17.624 -0.895 -31.130 1.00 93.38 99 GLY A C 1
ATOM 788 O O . GLY A 1 99 ? 18.335 -0.923 -32.134 1.00 93.38 99 GLY A O 1
ATOM 789 N N . ARG A 1 100 ? 17.675 -1.878 -30.220 1.00 93.88 100 ARG A N 1
ATOM 790 C CA . ARG A 1 100 ? 18.545 -3.056 -30.359 1.00 93.88 100 ARG A CA 1
ATOM 791 C C . ARG A 1 100 ? 18.200 -3.876 -31.601 1.00 93.88 100 ARG A C 1
ATOM 793 O O . ARG A 1 100 ? 19.101 -4.360 -32.287 1.00 93.88 100 ARG A O 1
ATOM 800 N N . THR A 1 101 ? 16.914 -4.058 -31.879 1.00 93.94 101 THR A N 1
ATOM 801 C CA . THR A 1 101 ? 16.437 -4.815 -33.044 1.00 93.94 101 THR A CA 1
ATOM 802 C C . THR A 1 101 ? 16.775 -4.090 -34.346 1.00 93.94 101 THR A C 1
ATOM 804 O O . THR A 1 101 ? 17.321 -4.706 -35.261 1.00 93.94 101 THR A O 1
ATOM 807 N N . GLU A 1 102 ? 16.541 -2.779 -34.404 1.00 91.88 102 GLU A N 1
ATOM 808 C CA . GLU A 1 102 ? 16.875 -1.930 -35.555 1.00 91.88 102 GLU A CA 1
ATOM 809 C C . GLU A 1 102 ? 18.382 -1.918 -35.835 1.00 91.88 102 GLU A C 1
ATOM 811 O O . GLU A 1 102 ? 18.804 -2.134 -36.972 1.00 91.88 102 GLU A O 1
ATOM 816 N N . TYR A 1 103 ? 19.206 -1.778 -34.792 1.00 93.44 103 TYR A N 1
ATOM 817 C CA . TYR A 1 103 ? 20.663 -1.835 -34.910 1.00 93.44 103 TYR A CA 1
ATOM 818 C C . TYR A 1 103 ? 21.152 -3.179 -35.471 1.00 93.44 103 TYR A C 1
ATOM 820 O O . TYR A 1 103 ? 21.989 -3.217 -36.376 1.00 93.44 103 TYR A O 1
ATOM 828 N N . ARG A 1 104 ? 20.598 -4.301 -34.990 1.00 94.12 104 ARG A N 1
ATOM 829 C CA . ARG A 1 104 ? 20.912 -5.634 -35.535 1.00 94.12 104 ARG A CA 1
ATOM 830 C C . ARG A 1 104 ? 20.494 -5.764 -36.999 1.00 94.12 104 ARG A C 1
ATOM 832 O O . ARG A 1 104 ? 21.232 -6.367 -37.775 1.00 94.12 104 ARG A O 1
ATOM 839 N N . GLY A 1 105 ? 19.347 -5.196 -37.373 1.00 90.81 105 GLY A N 1
ATOM 840 C CA . GLY A 1 105 ? 18.888 -5.137 -38.761 1.00 90.81 105 GLY A CA 1
ATOM 841 C C . GLY A 1 105 ? 19.856 -4.364 -39.658 1.00 90.81 105 GLY A C 1
ATOM 842 O O . GLY A 1 105 ? 20.248 -4.869 -40.708 1.00 90.81 105 GLY A O 1
ATOM 843 N N . ALA A 1 106 ? 20.312 -3.190 -39.214 1.00 88.00 106 ALA A N 1
ATOM 844 C CA . ALA A 1 106 ? 21.284 -2.377 -39.941 1.00 88.00 106 ALA A CA 1
ATOM 845 C C . ALA A 1 106 ? 22.632 -3.096 -40.114 1.00 88.00 106 ALA A C 1
ATOM 847 O O . ALA A 1 106 ? 23.170 -3.123 -41.217 1.00 88.00 106 ALA A O 1
ATOM 848 N N . LEU A 1 107 ? 23.156 -3.739 -39.063 1.00 87.69 107 LEU A N 1
ATOM 849 C CA . LEU A 1 107 ? 24.392 -4.525 -39.158 1.00 87.69 107 LEU A CA 1
ATOM 850 C C . LEU A 1 107 ? 24.274 -5.689 -40.147 1.00 87.69 107 LEU A C 1
ATOM 852 O O . LEU A 1 107 ? 25.204 -5.938 -40.913 1.00 87.69 107 LEU A O 1
ATOM 856 N N . LEU A 1 108 ? 23.141 -6.400 -40.141 1.00 88.38 108 LEU A N 1
ATOM 857 C CA . LEU A 1 108 ? 22.897 -7.486 -41.090 1.00 88.38 108 LEU A CA 1
ATOM 858 C C . LEU A 1 108 ? 22.815 -6.957 -42.526 1.00 88.38 108 LEU A C 1
ATOM 860 O O . LEU A 1 108 ? 23.416 -7.539 -43.424 1.00 88.38 108 LEU A O 1
ATOM 864 N N . TRP A 1 109 ? 22.132 -5.829 -42.730 1.00 87.12 109 TRP A N 1
ATOM 865 C CA . TRP A 1 109 ? 22.070 -5.164 -44.029 1.00 87.12 109 TRP A CA 1
ATOM 866 C C . TRP A 1 109 ? 23.465 -4.762 -44.527 1.00 87.12 109 TRP A C 1
ATOM 868 O O . TRP A 1 109 ? 23.829 -5.091 -45.651 1.00 87.12 109 TRP A O 1
ATOM 878 N N . MET A 1 110 ? 24.284 -4.137 -43.675 1.00 81.94 110 MET A N 1
ATOM 879 C CA . MET A 1 110 ? 25.657 -3.749 -44.021 1.00 81.94 110 MET A CA 1
ATOM 880 C C . MET A 1 110 ? 26.533 -4.948 -44.377 1.00 81.94 110 MET A C 1
ATOM 882 O O . MET A 1 110 ? 27.340 -4.863 -45.300 1.00 81.94 110 MET A O 1
ATOM 886 N N . LYS A 1 111 ? 26.375 -6.063 -43.656 1.00 81.62 111 LYS A N 1
ATOM 887 C CA . LYS A 1 111 ? 27.079 -7.307 -43.963 1.00 81.62 111 LYS A CA 1
ATOM 888 C C . LYS A 1 111 ? 26.703 -7.816 -45.357 1.00 81.62 111 LYS A C 1
ATOM 890 O O . LYS A 1 111 ? 27.601 -8.051 -46.155 1.00 81.62 111 LYS A O 1
ATOM 895 N N . ASN A 1 112 ? 25.409 -7.931 -45.654 1.00 80.62 112 ASN A N 1
ATOM 896 C CA . ASN A 1 112 ? 24.938 -8.434 -46.948 1.00 80.62 112 ASN A CA 1
ATOM 897 C C . ASN A 1 112 ? 25.419 -7.544 -48.105 1.00 80.62 112 ASN A C 1
ATOM 899 O O . ASN A 1 112 ? 25.976 -8.042 -49.076 1.00 80.62 112 ASN A O 1
ATOM 903 N N . VAL A 1 113 ? 25.301 -6.218 -47.964 1.00 75.00 113 VAL A N 1
ATOM 904 C CA . VAL A 1 113 ? 25.805 -5.259 -48.963 1.00 75.00 113 VAL A CA 1
ATOM 905 C C . VAL A 1 113 ? 27.318 -5.394 -49.154 1.00 75.00 113 VAL A C 1
ATOM 907 O O . VAL A 1 113 ? 27.804 -5.311 -50.275 1.00 75.00 113 VAL A O 1
ATOM 910 N N . SER A 1 114 ? 28.077 -5.620 -48.078 1.00 72.50 114 SER A N 1
ATOM 911 C CA . SER A 1 114 ? 29.529 -5.813 -48.156 1.00 72.50 114 SER A CA 1
ATOM 912 C C . SER A 1 114 ? 29.940 -7.128 -48.829 1.00 72.50 114 SER A C 1
ATOM 914 O O . SER A 1 114 ? 31.055 -7.191 -49.339 1.00 72.50 114 SER A O 1
ATOM 916 N N . GLU A 1 115 ? 29.102 -8.166 -48.793 1.00 69.75 115 GLU A N 1
ATOM 917 C CA . GLU A 1 115 ? 29.356 -9.459 -49.450 1.00 69.75 115 GLU A CA 1
ATOM 918 C C . GLU A 1 115 ? 29.016 -9.421 -50.954 1.00 69.75 115 GLU A C 1
ATOM 920 O O . GLU A 1 115 ? 29.593 -10.180 -51.729 1.00 69.75 115 GLU A O 1
ATOM 925 N N . GLU A 1 116 ? 28.137 -8.507 -51.377 1.00 67.62 116 GLU A N 1
ATOM 926 C CA . GLU A 1 116 ? 27.702 -8.324 -52.772 1.00 67.62 116 GLU A CA 1
ATOM 927 C C . GLU A 1 116 ? 28.496 -7.241 -53.541 1.00 67.62 116 GLU A C 1
ATOM 929 O O . GLU A 1 116 ? 28.253 -7.024 -54.730 1.00 67.62 116 GLU A O 1
ATOM 934 N N . LEU A 1 117 ? 29.443 -6.547 -52.893 1.00 58.50 117 LEU A N 1
ATOM 935 C CA . LEU A 1 117 ? 30.188 -5.417 -53.469 1.00 58.50 117 LEU A CA 1
ATOM 936 C C . LEU A 1 117 ? 31.540 -5.819 -54.097 1.00 58.50 117 LEU A C 1
ATOM 938 O O . LEU A 1 117 ? 32.335 -6.535 -53.491 1.00 58.50 117 LEU A O 1
ATOM 942 N N . ASP A 1 118 ? 31.835 -5.267 -55.279 1.00 59.81 118 ASP A N 1
ATOM 943 C CA . ASP A 1 118 ? 33.081 -5.475 -56.042 1.00 59.81 118 ASP A CA 1
ATOM 944 C C . ASP A 1 118 ? 34.339 -5.004 -55.248 1.00 59.81 118 ASP A C 1
ATOM 946 O O . ASP A 1 118 ? 34.271 -3.969 -54.562 1.00 59.81 118 ASP A O 1
ATOM 950 N N . PRO A 1 119 ? 35.508 -5.687 -55.334 1.00 60.09 119 PRO A N 1
ATOM 951 C CA . PRO A 1 119 ? 36.665 -5.510 -54.438 1.00 60.09 119 PRO A CA 1
ATOM 952 C C . PRO A 1 119 ? 37.239 -4.090 -54.351 1.00 60.09 119 PRO A C 1
ATOM 954 O O . PRO A 1 119 ? 37.822 -3.723 -53.328 1.00 60.09 119 PRO A O 1
ATOM 957 N N . ASP A 1 120 ? 37.074 -3.272 -55.392 1.00 62.16 120 ASP A N 1
ATOM 958 C CA . ASP A 1 120 ? 37.594 -1.899 -55.421 1.00 62.16 120 ASP A CA 1
ATOM 959 C C . ASP A 1 120 ? 36.764 -0.922 -54.559 1.00 62.16 120 ASP A C 1
ATOM 961 O O . ASP A 1 120 ? 37.275 0.100 -54.093 1.00 62.16 120 ASP A O 1
ATOM 965 N N . THR A 1 121 ? 35.512 -1.270 -54.237 1.00 59.78 121 THR A N 1
ATOM 966 C CA . THR A 1 121 ? 34.616 -0.452 -53.393 1.00 59.78 121 THR A CA 1
ATOM 967 C C . THR A 1 121 ? 34.785 -0.759 -51.894 1.00 59.78 121 THR A C 1
ATOM 969 O O . THR A 1 121 ? 34.483 0.070 -51.031 1.00 59.78 121 THR A O 1
ATOM 972 N N . TYR A 1 122 ? 35.375 -1.914 -51.561 1.00 60.34 122 TYR A N 1
ATOM 973 C CA . TYR A 1 122 ? 35.599 -2.397 -50.191 1.00 60.34 122 TYR A CA 1
ATOM 974 C C . TYR A 1 122 ? 36.462 -1.436 -49.342 1.00 60.34 122 TYR A C 1
ATOM 976 O O . TYR A 1 122 ? 36.231 -1.253 -48.146 1.00 60.34 122 TYR A O 1
ATOM 984 N N . LYS A 1 123 ? 37.415 -0.726 -49.969 1.00 61.06 123 LYS A N 1
ATOM 985 C CA . LYS A 1 123 ? 38.288 0.261 -49.298 1.00 61.06 123 LYS A CA 1
ATOM 986 C C . LYS A 1 123 ? 37.543 1.488 -48.754 1.00 61.06 123 LYS A C 1
ATOM 988 O O . LYS A 1 123 ? 38.049 2.135 -47.836 1.00 61.06 123 LYS A O 1
ATOM 993 N N . GLN A 1 124 ? 36.374 1.839 -49.299 1.00 60.12 124 GLN A N 1
ATOM 994 C CA . GLN A 1 124 ? 35.575 2.959 -48.782 1.00 60.12 124 GLN A CA 1
ATOM 995 C C . GLN A 1 124 ? 34.743 2.560 -47.554 1.00 60.12 124 GLN A C 1
ATOM 997 O O . GLN A 1 124 ? 34.585 3.377 -46.648 1.00 60.12 124 GLN A O 1
ATOM 1002 N N . LEU A 1 125 ? 34.290 1.305 -47.467 1.00 63.50 125 LEU A N 1
ATOM 1003 C CA . LEU A 1 125 ? 33.523 0.786 -46.327 1.00 63.50 125 LEU A CA 1
ATOM 1004 C C . LEU A 1 125 ? 34.341 0.686 -45.034 1.00 63.50 125 LEU A C 1
ATOM 1006 O O . LEU A 1 125 ? 33.802 0.937 -43.957 1.00 63.50 125 LEU A O 1
ATOM 1010 N N . GLU A 1 126 ? 35.645 0.416 -45.119 1.00 64.75 126 GLU A N 1
ATOM 1011 C CA . GLU A 1 126 ? 36.514 0.345 -43.934 1.00 64.75 126 GLU A CA 1
ATOM 1012 C C . GLU A 1 126 ? 36.562 1.678 -43.163 1.00 64.75 126 GLU A C 1
ATOM 1014 O O . GLU A 1 126 ? 36.596 1.707 -41.931 1.00 64.75 126 GLU A O 1
ATOM 1019 N N . LYS A 1 127 ? 36.446 2.810 -43.873 1.00 60.94 127 LYS A N 1
ATOM 1020 C CA . LYS A 1 127 ? 36.346 4.136 -43.243 1.00 60.94 127 LYS A CA 1
ATOM 1021 C C . LYS A 1 127 ? 35.041 4.305 -42.461 1.00 60.94 127 LYS A C 1
ATOM 1023 O O . LYS A 1 127 ? 35.063 4.879 -41.374 1.00 60.94 127 LYS A O 1
ATOM 1028 N N . PHE A 1 128 ? 33.926 3.776 -42.967 1.00 62.28 128 PHE A N 1
ATOM 1029 C CA . PHE A 1 128 ? 32.641 3.807 -42.260 1.00 62.28 128 PHE A CA 1
ATOM 1030 C C . PHE A 1 128 ? 32.629 2.871 -41.043 1.00 62.28 128 PHE A C 1
ATOM 1032 O O . PHE A 1 128 ? 32.078 3.237 -40.005 1.00 62.28 128 PHE A O 1
ATOM 1039 N N . ARG A 1 129 ? 33.309 1.717 -41.121 1.00 64.50 129 ARG A N 1
ATOM 1040 C CA . ARG A 1 129 ? 33.458 0.780 -39.993 1.00 64.50 129 ARG A CA 1
ATOM 1041 C C . ARG A 1 129 ? 34.242 1.380 -38.823 1.00 64.50 129 ARG A C 1
ATOM 1043 O O . ARG A 1 129 ? 33.819 1.218 -37.681 1.00 64.50 129 ARG A O 1
ATOM 1050 N N . CYS A 1 130 ? 35.325 2.117 -39.084 1.00 63.22 130 CYS A N 1
ATOM 1051 C CA . CYS A 1 130 ? 36.072 2.821 -38.031 1.00 63.22 130 CYS A CA 1
ATOM 1052 C C . CYS A 1 130 ? 35.230 3.901 -37.334 1.00 63.22 130 CYS A C 1
ATOM 1054 O O . CYS A 1 130 ? 35.248 4.000 -36.108 1.00 63.22 130 CYS A O 1
ATOM 1056 N N . VAL A 1 131 ? 34.449 4.676 -38.094 1.00 60.38 131 VAL A N 1
ATOM 1057 C CA . VAL A 1 131 ? 33.557 5.699 -37.521 1.00 60.38 131 VAL A CA 1
ATOM 1058 C C . VAL A 1 131 ? 32.456 5.052 -36.676 1.00 60.38 131 VAL A C 1
ATOM 1060 O O . VAL A 1 131 ? 32.184 5.512 -35.569 1.00 60.38 131 VAL A O 1
ATOM 1063 N N . GLN A 1 132 ? 31.867 3.944 -37.135 1.00 60.34 132 GLN A N 1
ATOM 1064 C CA . GLN A 1 132 ? 30.879 3.200 -36.351 1.00 60.34 132 GLN A CA 1
ATOM 1065 C C . GLN A 1 132 ? 31.465 2.609 -35.067 1.00 60.34 132 GLN A C 1
ATOM 1067 O O . GLN A 1 132 ? 30.832 2.732 -34.023 1.00 60.34 132 GLN A O 1
ATOM 1072 N N . ALA A 1 133 ? 32.673 2.037 -35.098 1.00 60.16 133 ALA A N 1
ATOM 1073 C CA . ALA A 1 133 ? 33.346 1.532 -33.896 1.00 60.16 133 ALA A CA 1
ATOM 1074 C C . ALA A 1 133 ? 33.539 2.629 -32.832 1.00 60.16 133 ALA A C 1
ATOM 1076 O O . ALA A 1 133 ? 33.394 2.375 -31.637 1.00 60.16 133 ALA A O 1
ATOM 1077 N N . GLN A 1 134 ? 33.801 3.861 -33.270 1.00 55.12 134 GLN A N 1
ATOM 1078 C CA . GLN A 1 134 ? 33.996 5.003 -32.383 1.00 55.12 134 GLN A CA 1
ATOM 1079 C C . GLN A 1 134 ? 32.677 5.547 -31.815 1.00 55.12 134 GLN A C 1
ATOM 1081 O O . GLN A 1 134 ? 32.618 5.919 -30.645 1.00 55.12 134 GLN A O 1
ATOM 1086 N N . VAL A 1 135 ? 31.597 5.522 -32.603 1.00 53.66 135 VAL A N 1
ATOM 1087 C CA . VAL A 1 135 ? 30.247 5.881 -32.139 1.00 53.66 135 VAL A CA 1
ATOM 1088 C C . VAL A 1 135 ? 29.695 4.820 -31.176 1.00 53.66 135 VAL A C 1
ATOM 1090 O O . VAL A 1 135 ? 29.136 5.177 -30.145 1.00 53.66 135 VAL A O 1
ATOM 1093 N N . ILE A 1 136 ? 29.927 3.526 -31.422 1.00 57.00 136 ILE A N 1
ATOM 1094 C CA . ILE A 1 136 ? 29.526 2.429 -30.518 1.00 57.00 136 ILE A CA 1
ATOM 1095 C C . ILE A 1 136 ? 30.137 2.601 -29.115 1.00 57.00 136 ILE A C 1
ATOM 1097 O O . ILE A 1 136 ? 29.483 2.297 -28.123 1.00 57.00 136 ILE A O 1
ATOM 1101 N N . HIS A 1 137 ? 31.350 3.150 -29.014 1.00 50.03 137 HIS A N 1
ATOM 1102 C CA . HIS A 1 137 ? 32.009 3.417 -27.732 1.00 50.03 137 HIS A CA 1
ATOM 1103 C C . HIS A 1 137 ? 31.415 4.610 -26.956 1.00 50.03 137 HIS A C 1
ATOM 1105 O O . HIS A 1 137 ? 31.612 4.709 -25.748 1.00 50.03 137 HIS A O 1
ATOM 1111 N N . ILE A 1 138 ? 30.700 5.508 -27.642 1.00 46.97 138 ILE A N 1
ATOM 1112 C CA . ILE A 1 138 ? 30.086 6.720 -27.076 1.00 46.97 138 ILE A CA 1
ATOM 1113 C C . ILE A 1 138 ? 28.651 6.469 -26.588 1.00 46.97 138 ILE A C 1
ATOM 1115 O O . ILE A 1 138 ? 28.207 7.140 -25.667 1.00 46.97 138 ILE A O 1
ATOM 1119 N N . TRP A 1 139 ? 27.943 5.481 -27.141 1.00 45.19 139 TRP A N 1
ATOM 1120 C CA . TRP A 1 139 ? 26.559 5.150 -26.759 1.00 45.19 139 TRP A CA 1
ATOM 1121 C C . TRP A 1 139 ? 26.435 4.119 -25.616 1.00 45.19 139 TRP A C 1
ATOM 1123 O O . TRP A 1 139 ? 25.332 3.661 -25.327 1.00 45.19 139 TRP A O 1
ATOM 1133 N N . ILE A 1 140 ? 27.547 3.726 -24.980 1.00 47.81 140 ILE A N 1
ATOM 1134 C CA . ILE A 1 140 ? 27.579 2.740 -23.876 1.00 47.81 140 ILE A CA 1
ATOM 1135 C C . ILE A 1 140 ? 27.747 3.405 -22.484 1.00 47.81 140 ILE A C 1
ATOM 1137 O O . ILE A 1 140 ? 27.786 2.701 -21.477 1.00 47.81 140 ILE A O 1
ATOM 1141 N N . PHE A 1 141 ? 27.770 4.740 -22.388 1.00 38.53 141 PHE A N 1
ATOM 1142 C CA . PHE A 1 141 ? 27.713 5.476 -21.112 1.00 38.53 141 PHE A CA 1
ATOM 1143 C C . PHE A 1 141 ? 26.458 6.340 -20.998 1.00 38.53 141 PHE A C 1
ATOM 1145 O O . PHE A 1 141 ? 26.111 7.001 -22.001 1.00 38.53 141 PHE A O 1
#

pLDDT: mean 80.71, std 17.26, range [38.53, 97.5]

Organism: NCBI:txid31246

Secondary structure (DSSP, 8-state):
-HHHHHHHHHHHHHHHHHHHHHHHHHHHHHHHHHHHHHHHH--SHHHHHHHHHHHHHHHHHHHHHHHHHHHHHHHHHHHHIIIIIHHHHHHHHHHHHHHHHHHHHHHHHHHHHHHSS-TTTHHHHHHHHHHHHHHHTTTT-

Radius of gyration: 34.11 Å; chains: 1; bounding box: 67×22×95 Å